Protein AF-A0A2D9ISA8-F1 (afdb_monomer)

Secondary structure (DSSP, 8-state):
-PEEE-HHHHHHHHHH-TTEEEEE-S-HHHHHHH--B--GGGT--EEE-----TTSTTHHHHHHHHHHHHT---TT-EEEEE-SSSHHHHHHHHHHHHHHHHHT---EEEEETTTTT-PPPPTTS-PPP-STTTTT-SB-

Nearest PDB structures (foldseek):
  2fsx-assembly1_A  TM=8.177E-01  e=2.476E-10  Mycobacterium tuberculosis F11
  1vee-assembly1_A  TM=8.899E-01  e=9.472E-07  Arabidopsis thaliana
  2dcq-assembly1_A  TM=8.532E-01  e=1.827E-05  Arabidopsis thaliana
  6yub-assembly1_A  TM=6.604E-01  e=3.623E-03  Thermochaetoides thermophila
  3i2v-assembly1_A  TM=6.231E-01  e=4.498E-02  Homo sapiens

pLDDT: mean 92.37, std 8.8, range [61.38, 98.81]

Mean predicted aligned error: 3.93 Å

Structure (mmCIF, N/CA/C/O backbone):
data_AF-A0A2D9ISA8-F1
#
_entry.id   AF-A0A2D9ISA8-F1
#
loop_
_atom_site.group_PDB
_atom_site.id
_atom_site.type_symbol
_atom_site.label_atom_id
_atom_site.label_alt_id
_atom_site.label_comp_id
_atom_site.label_asym_id
_atom_site.label_entity_id
_atom_site.label_seq_id
_atom_site.pdbx_PDB_ins_code
_atom_site.Cartn_x
_atom_site.Cartn_y
_atom_site.Cartn_z
_atom_site.occupancy
_atom_site.B_iso_or_equiv
_atom_site.auth_seq_id
_atom_site.auth_comp_id
_atom_site.auth_asym_id
_atom_site.auth_atom_id
_atom_site.pdbx_PDB_model_num
ATOM 1 N N . MET A 1 1 ? 5.164 -3.388 14.455 1.00 85.88 1 MET A N 1
ATOM 2 C CA . MET A 1 1 ? 6.133 -3.966 13.508 1.00 85.88 1 MET A CA 1
ATOM 3 C C . MET A 1 1 ? 5.429 -4.155 12.180 1.00 85.88 1 MET A C 1
ATOM 5 O O . MET A 1 1 ? 4.408 -4.837 12.155 1.00 85.88 1 MET A O 1
ATOM 9 N N . VAL A 1 2 ? 5.973 -3.563 11.114 1.00 96.31 2 VAL A N 1
ATOM 10 C CA . VAL A 1 2 ? 5.443 -3.703 9.751 1.00 96.31 2 VAL A CA 1
ATOM 11 C C . VAL A 1 2 ? 5.416 -5.174 9.346 1.00 96.31 2 VAL A C 1
ATOM 13 O O . VAL A 1 2 ? 6.429 -5.870 9.423 1.00 96.31 2 VAL A O 1
ATOM 16 N N . GLU A 1 3 ? 4.258 -5.633 8.885 1.00 98.06 3 GLU A N 1
ATOM 17 C CA . GLU A 1 3 ? 4.057 -7.003 8.421 1.00 98.06 3 GLU A CA 1
ATOM 18 C C . GLU A 1 3 ? 4.264 -7.090 6.904 1.00 98.06 3 GLU A C 1
ATOM 20 O O . GLU A 1 3 ? 3.709 -6.292 6.147 1.00 98.06 3 GLU A O 1
ATOM 25 N N . ASN A 1 4 ? 5.076 -8.046 6.449 1.00 98.31 4 ASN A N 1
ATOM 26 C CA . ASN A 1 4 ? 5.238 -8.327 5.023 1.00 98.31 4 ASN A CA 1
ATOM 27 C C . ASN A 1 4 ? 4.183 -9.341 4.593 1.00 98.31 4 ASN A C 1
ATOM 29 O O . ASN A 1 4 ? 4.089 -10.416 5.181 1.00 98.31 4 ASN A O 1
ATOM 33 N N . ILE A 1 5 ? 3.418 -8.980 3.569 1.00 98.50 5 ILE A N 1
ATOM 34 C CA . ILE A 1 5 ? 2.395 -9.821 2.953 1.00 98.50 5 ILE A CA 1
ATOM 35 C C . ILE A 1 5 ? 2.576 -9.786 1.438 1.00 98.50 5 ILE A C 1
ATOM 37 O O . ILE A 1 5 ? 3.028 -8.783 0.881 1.00 98.50 5 ILE A O 1
ATOM 41 N N . ASN A 1 6 ? 2.216 -10.856 0.742 1.00 98.12 6 ASN A N 1
ATOM 42 C CA . ASN A 1 6 ? 2.235 -10.856 -0.720 1.00 98.12 6 ASN A CA 1
ATOM 43 C C . ASN A 1 6 ? 0.987 -10.168 -1.300 1.00 98.12 6 ASN A C 1
ATOM 45 O O . ASN A 1 6 ? 0.008 -9.882 -0.608 1.00 98.12 6 ASN A O 1
ATOM 49 N N . SER A 1 7 ? 0.990 -9.922 -2.609 1.00 98.44 7 SER A N 1
ATOM 50 C CA . SER A 1 7 ? -0.104 -9.221 -3.287 1.00 98.44 7 SER A CA 1
ATOM 51 C C . SER A 1 7 ? -1.470 -9.911 -3.147 1.00 98.44 7 SER A C 1
ATOM 53 O O . SER A 1 7 ? -2.488 -9.223 -3.092 1.00 98.44 7 SER A O 1
ATOM 55 N N . LYS A 1 8 ? -1.528 -11.251 -3.069 1.00 98.25 8 LYS A N 1
ATOM 56 C CA . LYS A 1 8 ? -2.799 -11.974 -2.858 1.00 98.25 8 LYS A CA 1
ATOM 57 C C . LYS A 1 8 ? -3.324 -11.758 -1.444 1.00 98.25 8 LYS A C 1
ATOM 59 O O . LYS A 1 8 ? -4.496 -11.448 -1.290 1.00 98.25 8 LYS A O 1
ATOM 64 N N . GLU A 1 9 ? -2.462 -11.871 -0.440 1.00 98.62 9 GLU A N 1
ATOM 65 C CA . GLU A 1 9 ? -2.811 -11.608 0.962 1.00 98.62 9 GLU A CA 1
ATOM 66 C C . GLU A 1 9 ? -3.265 -10.159 1.167 1.00 98.62 9 GLU A C 1
ATOM 68 O O . GLU A 1 9 ? -4.253 -9.911 1.857 1.00 98.62 9 GLU A O 1
ATOM 73 N N . ALA A 1 10 ? -2.603 -9.207 0.505 1.00 98.75 10 ALA 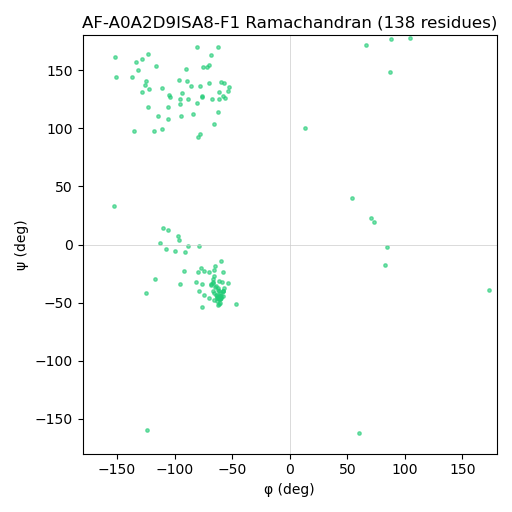A N 1
ATOM 74 C CA . ALA A 1 10 ? -3.004 -7.805 0.502 1.00 98.75 10 ALA A CA 1
ATOM 75 C C . ALA A 1 10 ? -4.409 -7.608 -0.084 1.00 98.75 10 ALA A C 1
ATOM 77 O O . ALA A 1 10 ? -5.235 -6.922 0.518 1.00 98.75 10 ALA A O 1
ATOM 78 N N . PHE A 1 11 ? -4.705 -8.224 -1.233 1.00 98.69 11 PHE A N 1
ATOM 79 C CA . PHE A 1 11 ? -6.033 -8.146 -1.841 1.00 98.69 11 PHE A CA 1
ATOM 80 C C . PHE A 1 11 ? -7.107 -8.823 -0.981 1.00 98.69 11 PHE A C 1
ATOM 82 O O . PHE A 1 11 ? -8.174 -8.250 -0.780 1.00 98.69 11 PHE A O 1
ATOM 89 N N . ASP A 1 12 ? -6.807 -9.983 -0.398 1.00 98.62 12 ASP A N 1
ATOM 90 C CA . ASP A 1 12 ? -7.683 -10.674 0.549 1.00 98.62 12 ASP A CA 1
ATOM 91 C C . ASP A 1 12 ? -8.014 -9.803 1.771 1.00 98.62 12 ASP A C 1
ATOM 93 O O . ASP A 1 12 ? -9.169 -9.747 2.199 1.00 98.62 12 ASP A O 1
ATOM 97 N N . LEU A 1 13 ? -7.015 -9.117 2.336 1.00 98.62 13 LEU A N 1
ATOM 98 C CA . LEU A 1 13 ? -7.207 -8.202 3.461 1.00 98.62 13 LEU A CA 1
ATOM 99 C C . LEU A 1 13 ? -8.084 -7.009 3.059 1.00 98.62 13 LEU A C 1
ATOM 101 O O . LEU A 1 13 ? -9.020 -6.666 3.779 1.00 98.62 13 LEU A O 1
ATOM 105 N N . LEU A 1 14 ? -7.841 -6.431 1.878 1.00 98.62 14 LEU A N 1
ATOM 106 C CA . LEU A 1 14 ? -8.674 -5.364 1.315 1.00 98.62 14 LEU A CA 1
ATOM 107 C C . LEU A 1 14 ? -10.119 -5.812 1.076 1.00 98.62 14 LEU A C 1
ATOM 109 O O . LEU A 1 14 ? -11.025 -4.997 1.173 1.00 98.62 14 LEU A O 1
ATOM 113 N N . GLN A 1 15 ? -10.372 -7.081 0.769 1.00 98.25 15 GLN A N 1
ATOM 114 C CA . GLN A 1 15 ? -11.738 -7.581 0.598 1.00 98.25 15 GLN A CA 1
ATOM 115 C C . GLN A 1 15 ? -12.470 -7.801 1.923 1.00 98.25 15 GLN A C 1
ATOM 117 O O . GLN A 1 15 ? -13.688 -7.644 1.979 1.00 98.25 15 GLN A O 1
ATOM 122 N N . LYS A 1 16 ? -11.746 -8.212 2.968 1.00 98.06 16 LYS A N 1
ATOM 123 C CA . LYS A 1 16 ? -12.335 -8.655 4.241 1.00 98.06 16 LYS A CA 1
ATOM 124 C C . LYS A 1 16 ? -12.494 -7.532 5.260 1.00 98.06 16 LYS A C 1
ATOM 126 O O . LYS A 1 16 ? -13.311 -7.669 6.164 1.00 98.06 16 LYS A O 1
ATOM 131 N N . ASP A 1 17 ? -11.715 -6.461 5.139 1.00 97.88 17 ASP A N 1
ATOM 132 C CA . ASP A 1 17 ? -11.610 -5.439 6.174 1.00 97.88 17 ASP A CA 1
ATOM 133 C C . ASP A 1 17 ? -11.962 -4.044 5.649 1.00 97.88 17 ASP A C 1
ATOM 135 O O . ASP A 1 17 ? -11.310 -3.487 4.758 1.00 97.88 17 ASP A O 1
ATOM 139 N N . GLU A 1 18 ? -13.007 -3.440 6.211 1.00 96.38 18 GLU A N 1
ATOM 140 C CA . GLU A 1 18 ? -13.463 -2.115 5.791 1.00 96.38 18 GLU A CA 1
ATOM 141 C C . GLU A 1 18 ? -12.435 -1.012 6.090 1.00 96.38 18 GLU A C 1
ATOM 143 O O . GLU A 1 18 ? -12.326 -0.065 5.311 1.00 96.38 18 GLU A O 1
ATOM 148 N N . HIS A 1 19 ? -11.587 -1.197 7.106 1.00 96.88 19 HIS A N 1
ATOM 149 C CA . HIS A 1 19 ? -10.531 -0.257 7.488 1.00 96.88 19 HIS A CA 1
ATOM 150 C C . HIS A 1 19 ? -9.204 -0.490 6.748 1.00 96.88 19 HIS A C 1
ATOM 152 O O . HIS A 1 19 ? -8.241 0.250 6.968 1.00 96.88 19 HIS A O 1
ATOM 158 N N . ALA A 1 20 ? -9.128 -1.505 5.876 1.00 98.19 20 ALA A N 1
ATOM 159 C CA . ALA A 1 20 ? -7.973 -1.725 5.013 1.00 98.19 20 ALA A CA 1
ATOM 160 C C . ALA A 1 20 ? -7.939 -0.743 3.841 1.00 98.19 20 ALA A C 1
ATOM 162 O O . ALA A 1 20 ? -8.903 -0.617 3.079 1.00 98.19 20 ALA A O 1
ATOM 163 N N . ILE A 1 21 ? -6.797 -0.078 3.689 1.00 98.25 21 ILE A N 1
ATOM 164 C CA . ILE A 1 21 ? -6.549 0.958 2.691 1.00 98.25 21 ILE A CA 1
ATOM 165 C C . ILE A 1 21 ? -5.273 0.602 1.936 1.00 98.25 21 ILE A C 1
ATOM 167 O O . ILE A 1 21 ? -4.248 0.312 2.552 1.00 98.25 21 ILE A O 1
ATOM 171 N N . LEU A 1 22 ? -5.329 0.648 0.604 1.00 98.69 22 LEU A N 1
ATOM 172 C CA . LEU A 1 22 ? -4.159 0.458 -0.248 1.00 98.69 22 LEU A CA 1
ATOM 173 C C . LEU A 1 22 ? -3.554 1.812 -0.622 1.00 98.69 22 LEU A C 1
ATOM 175 O O . LEU A 1 22 ? -4.238 2.665 -1.188 1.00 98.69 22 LEU A O 1
ATOM 179 N N . ILE A 1 23 ? -2.264 1.978 -0.347 1.00 98.62 23 ILE A N 1
ATOM 180 C CA . ILE A 1 23 ? -1.465 3.152 -0.684 1.00 98.62 23 ILE A CA 1
ATOM 181 C C . ILE A 1 23 ? -0.399 2.750 -1.708 1.00 98.62 23 ILE A C 1
ATOM 183 O O . ILE A 1 23 ? 0.558 2.037 -1.392 1.00 98.62 23 ILE A O 1
ATOM 187 N N . ASP A 1 24 ? -0.545 3.226 -2.941 1.00 98.38 24 ASP A N 1
ATOM 188 C CA . ASP A 1 24 ? 0.471 3.104 -3.980 1.00 98.38 24 ASP A CA 1
ATOM 189 C C . ASP A 1 24 ? 1.498 4.229 -3.833 1.00 98.38 24 ASP A C 1
ATOM 191 O O . ASP A 1 24 ? 1.208 5.411 -4.051 1.00 98.38 24 ASP A O 1
ATOM 195 N N . VAL A 1 25 ? 2.718 3.839 -3.459 1.00 97.75 25 VAL A N 1
ATOM 196 C CA . VAL A 1 25 ? 3.822 4.769 -3.211 1.00 97.75 25 VAL A CA 1
ATOM 197 C C . VAL A 1 25 ? 4.770 4.931 -4.395 1.00 97.75 25 VAL A C 1
ATOM 199 O O . VAL A 1 25 ? 5.833 5.550 -4.266 1.00 97.75 25 VAL A O 1
ATOM 202 N N . ARG A 1 26 ? 4.428 4.357 -5.555 1.00 96.75 26 ARG A N 1
ATOM 203 C CA . ARG A 1 26 ? 5.190 4.550 -6.794 1.00 96.75 26 ARG A CA 1
ATOM 204 C C . ARG A 1 26 ? 5.054 5.986 -7.280 1.00 96.75 26 ARG A C 1
ATOM 206 O O . ARG A 1 26 ? 4.174 6.736 -6.873 1.00 96.75 26 ARG A O 1
ATOM 213 N N . THR A 1 27 ? 5.952 6.372 -8.174 1.00 94.12 27 THR A N 1
ATOM 214 C CA . THR A 1 27 ? 5.874 7.677 -8.828 1.00 94.12 27 THR A CA 1
ATOM 215 C C . THR A 1 27 ? 4.726 7.711 -9.834 1.00 94.12 27 THR A C 1
ATOM 217 O O . THR A 1 27 ? 4.415 6.706 -10.477 1.00 94.12 27 THR A O 1
ATOM 220 N N . LYS A 1 28 ? 4.174 8.897 -10.086 1.00 91.94 28 LYS A N 1
ATOM 221 C CA . LYS A 1 28 ? 3.181 9.134 -11.139 1.00 91.94 28 LYS A CA 1
ATOM 222 C C . LYS A 1 28 ? 3.657 8.654 -12.509 1.00 91.94 28 LYS A C 1
ATOM 224 O O . LYS A 1 28 ? 2.859 8.180 -13.309 1.00 91.94 28 LYS A O 1
ATOM 229 N N . LYS A 1 29 ? 4.965 8.737 -12.787 1.00 92.81 29 LYS A N 1
ATOM 230 C CA . LYS A 1 29 ? 5.550 8.221 -14.033 1.00 92.81 29 LYS A CA 1
ATOM 231 C C . LYS A 1 29 ? 5.394 6.702 -14.148 1.00 92.81 29 LYS A C 1
ATOM 233 O O . LYS A 1 29 ? 5.020 6.226 -15.212 1.00 92.81 29 LYS A O 1
ATOM 238 N N . GLU A 1 30 ? 5.666 5.956 -13.078 1.00 94.25 30 GLU A N 1
ATOM 239 C CA . GLU A 1 30 ? 5.469 4.499 -13.048 1.00 94.25 30 GLU A CA 1
ATOM 240 C C . GLU A 1 30 ? 3.987 4.141 -13.215 1.00 94.25 30 GLU A C 1
ATOM 242 O O . GLU A 1 30 ? 3.649 3.259 -13.998 1.00 94.25 30 GLU A O 1
ATOM 247 N N . GLN A 1 31 ? 3.100 4.867 -12.537 1.00 93.06 31 GLN A N 1
ATOM 248 C CA . GLN A 1 31 ? 1.654 4.639 -12.601 1.00 93.06 31 GLN A CA 1
ATOM 249 C C . GLN A 1 31 ? 1.099 4.878 -14.008 1.00 93.06 31 GLN A C 1
ATOM 251 O O . GLN A 1 31 ? 0.377 4.036 -14.526 1.00 93.06 31 GLN A O 1
ATOM 256 N N . LEU A 1 32 ? 1.490 5.977 -14.660 1.00 94.19 32 LEU A N 1
ATOM 257 C CA . LEU A 1 32 ? 1.081 6.276 -16.037 1.00 94.19 32 LEU A CA 1
ATOM 258 C C . LEU A 1 32 ? 1.653 5.285 -17.058 1.00 94.19 32 LEU A C 1
ATOM 260 O O . LEU A 1 32 ? 1.019 5.029 -18.075 1.00 94.19 32 LEU A O 1
ATOM 264 N N . ALA A 1 33 ? 2.855 4.757 -16.817 1.00 95.00 33 ALA A N 1
ATOM 265 C CA . ALA A 1 33 ? 3.510 3.841 -17.744 1.00 95.00 33 ALA A CA 1
ATOM 266 C C . ALA A 1 33 ? 3.009 2.393 -17.622 1.00 95.00 33 ALA A C 1
ATOM 268 O O . ALA A 1 33 ? 3.012 1.669 -18.615 1.00 95.00 33 ALA A O 1
ATOM 269 N N . VAL A 1 34 ? 2.623 1.955 -16.417 1.00 95.31 34 VAL A N 1
ATOM 270 C CA . VAL A 1 34 ? 2.349 0.535 -16.128 1.00 95.31 34 VAL A CA 1
ATOM 271 C C . VAL A 1 34 ? 0.898 0.269 -15.725 1.00 95.31 34 VAL A C 1
ATOM 273 O O . VAL A 1 34 ? 0.420 -0.834 -15.990 1.00 95.31 34 VAL A O 1
ATOM 276 N N . GLY A 1 35 ? 0.222 1.235 -15.100 1.00 96.69 35 GLY A N 1
ATOM 277 C CA . GLY A 1 35 ? -1.092 1.084 -14.468 1.00 96.69 35 GLY A CA 1
ATOM 278 C C . GLY A 1 35 ? -1.022 1.026 -12.938 1.00 96.69 35 GLY A C 1
ATOM 279 O O . GLY A 1 35 ? 0.071 1.055 -12.366 1.00 96.69 35 GLY A O 1
ATOM 280 N N . VAL A 1 36 ? -2.177 0.940 -12.272 1.00 97.75 36 VAL A N 1
ATOM 281 C CA . VAL A 1 36 ? -2.375 0.913 -10.805 1.00 97.75 36 VAL A CA 1
ATOM 282 C C . VAL A 1 36 ? -3.352 -0.188 -10.368 1.00 97.75 36 VAL A C 1
ATOM 284 O O . VAL A 1 36 ? -4.195 -0.601 -11.168 1.00 97.75 36 VAL A O 1
ATOM 287 N N . PRO A 1 37 ? -3.299 -0.656 -9.104 1.00 98.38 37 PRO A N 1
ATOM 288 C CA . PRO A 1 37 ? -4.335 -1.522 -8.538 1.00 98.38 37 PRO A CA 1
ATOM 289 C C . PRO A 1 37 ? -5.741 -0.917 -8.666 1.00 98.38 37 PRO A C 1
ATOM 291 O O . PRO A 1 37 ? -5.950 0.248 -8.318 1.00 98.38 37 PRO A O 1
ATOM 294 N N . ASP A 1 38 ? -6.711 -1.709 -9.133 1.00 98.12 38 ASP A N 1
ATOM 295 C CA . ASP A 1 38 ? -8.100 -1.274 -9.331 1.00 98.12 38 ASP A CA 1
ATOM 296 C C . ASP A 1 38 ? -9.042 -1.947 -8.329 1.00 98.12 38 ASP A C 1
ATOM 298 O O . ASP A 1 38 ? -9.462 -3.091 -8.499 1.00 98.12 38 ASP A O 1
ATOM 302 N N . LEU A 1 39 ? -9.393 -1.221 -7.269 1.00 98.25 39 LEU A N 1
ATOM 303 C CA . LEU A 1 39 ? -10.210 -1.742 -6.170 1.00 98.25 39 LEU A CA 1
ATOM 304 C C . LEU A 1 39 ? -11.707 -1.418 -6.304 1.00 98.25 39 LEU A C 1
ATOM 306 O O . LEU A 1 39 ? -12.500 -1.795 -5.441 1.00 98.25 39 LEU A O 1
ATOM 310 N N . HIS A 1 40 ? -12.131 -0.790 -7.407 1.00 96.81 40 HIS A N 1
ATOM 311 C CA . HIS A 1 40 ? -13.520 -0.356 -7.591 1.00 96.81 40 HIS A CA 1
ATOM 312 C C . HIS A 1 40 ? -14.527 -1.514 -7.459 1.00 96.81 40 HIS A C 1
ATOM 314 O O . HIS A 1 40 ? -15.591 -1.361 -6.866 1.00 96.81 40 HIS A O 1
ATOM 320 N N . LYS A 1 41 ? -14.174 -2.713 -7.946 1.00 95.94 41 LYS A N 1
ATOM 321 C CA . LYS A 1 41 ? -15.035 -3.909 -7.849 1.00 95.94 41 LYS A CA 1
ATOM 322 C C . LYS A 1 41 ? -15.287 -4.387 -6.416 1.00 95.94 41 LYS A C 1
ATOM 324 O O . LYS A 1 41 ? -16.223 -5.151 -6.209 1.00 95.94 41 LYS A O 1
ATOM 329 N N . ILE A 1 42 ? -14.460 -3.969 -5.459 1.00 97.56 42 ILE A N 1
ATOM 330 C CA . ILE A 1 42 ? -14.606 -4.289 -4.033 1.00 97.56 42 ILE A CA 1
ATOM 331 C C . ILE A 1 42 ? -15.018 -3.054 -3.213 1.00 97.56 42 ILE A C 1
ATOM 333 O O . ILE A 1 42 ? -14.925 -3.075 -1.992 1.00 97.56 42 ILE A O 1
ATOM 337 N N . GLY A 1 43 ? -15.459 -1.977 -3.877 1.00 97.38 43 GLY A N 1
ATOM 338 C CA . GLY A 1 43 ? -15.947 -0.761 -3.223 1.00 97.38 43 GLY A CA 1
ATOM 339 C C . GLY A 1 43 ? -14.864 0.074 -2.536 1.00 97.38 43 GLY A C 1
ATOM 340 O O . GLY A 1 43 ? -15.179 0.829 -1.623 1.00 97.38 43 GLY A O 1
ATOM 341 N N . LYS A 1 44 ? -13.596 -0.069 -2.943 1.00 97.31 44 LYS A N 1
ATOM 342 C CA . LYS A 1 44 ? -12.460 0.670 -2.374 1.00 97.31 44 LYS A CA 1
ATOM 343 C C . LYS A 1 44 ? -11.703 1.444 -3.448 1.00 97.31 44 LYS A C 1
ATOM 345 O O . LYS A 1 44 ? -11.821 1.170 -4.644 1.00 97.31 44 LYS A O 1
ATOM 350 N N . GLU A 1 45 ? -10.885 2.387 -3.001 1.00 95.69 45 GLU A N 1
ATOM 351 C CA . GLU A 1 45 ? -9.983 3.164 -3.845 1.00 95.69 45 GLU A CA 1
ATOM 352 C C . GLU A 1 45 ? -8.521 2.897 -3.482 1.00 95.69 45 GLU A C 1
ATOM 354 O O . GLU A 1 45 ? -8.192 2.531 -2.351 1.00 95.69 45 GLU A O 1
ATOM 359 N N . THR A 1 46 ? -7.643 3.083 -4.465 1.00 96.81 46 THR A N 1
ATOM 360 C CA . THR A 1 46 ? -6.194 3.064 -4.265 1.00 96.81 46 THR A CA 1
ATOM 361 C C . THR A 1 46 ? -5.722 4.499 -4.076 1.00 96.81 46 THR A C 1
ATOM 363 O O . THR A 1 46 ? -5.891 5.326 -4.973 1.00 96.81 46 THR A O 1
ATOM 366 N N . TYR A 1 47 ? -5.097 4.790 -2.939 1.00 97.38 47 TYR A N 1
ATOM 367 C CA . TYR A 1 47 ? -4.565 6.115 -2.639 1.00 97.38 47 TYR A CA 1
ATOM 368 C C . TYR A 1 47 ? -3.164 6.266 -3.203 1.00 97.38 47 TYR A C 1
ATOM 370 O O . TYR A 1 47 ? -2.327 5.374 -3.073 1.00 97.38 47 TYR A O 1
ATOM 378 N N . ILE A 1 48 ? -2.896 7.414 -3.817 1.00 96.25 48 ILE A N 1
ATOM 379 C CA . ILE A 1 48 ? -1.614 7.691 -4.456 1.00 96.25 48 ILE A CA 1
ATOM 380 C C . ILE A 1 48 ? -0.818 8.664 -3.595 1.00 96.25 48 ILE A C 1
ATOM 382 O O . ILE A 1 48 ? -1.134 9.850 -3.546 1.00 96.25 48 ILE A O 1
ATOM 386 N N . ILE A 1 49 ? 0.234 8.171 -2.941 1.00 96.31 49 ILE A N 1
ATOM 387 C CA . ILE A 1 49 ? 1.088 8.984 -2.066 1.00 96.31 49 ILE A CA 1
ATOM 388 C C . ILE A 1 49 ? 2.541 8.646 -2.371 1.00 96.31 49 ILE A C 1
ATOM 390 O O . ILE A 1 49 ? 3.072 7.643 -1.912 1.00 96.31 49 ILE A O 1
ATOM 394 N N . GLU A 1 50 ? 3.198 9.462 -3.192 1.00 94.75 50 GLU A N 1
ATOM 395 C CA . GLU A 1 50 ? 4.517 9.113 -3.724 1.00 94.75 50 GLU A CA 1
ATOM 396 C C . GLU A 1 50 ? 5.612 9.070 -2.647 1.00 94.75 50 GLU A C 1
ATOM 398 O O . GLU A 1 50 ? 5.945 10.084 -2.015 1.00 94.75 50 GLU A O 1
ATOM 403 N N . TRP A 1 51 ? 6.304 7.933 -2.556 1.00 93.31 51 TRP A N 1
ATOM 404 C CA . TRP A 1 51 ? 7.571 7.845 -1.842 1.00 93.31 51 TRP A CA 1
ATOM 405 C C . TRP A 1 51 ? 8.707 8.398 -2.712 1.00 93.31 51 TRP A C 1
ATOM 407 O O . TRP A 1 51 ? 9.315 7.696 -3.529 1.00 93.31 51 TRP A O 1
ATOM 417 N N . LYS A 1 52 ? 9.001 9.691 -2.547 1.00 81.50 52 LYS A N 1
ATOM 418 C CA . LYS A 1 52 ? 10.102 10.362 -3.254 1.00 81.50 52 LYS A CA 1
ATOM 419 C C . LYS A 1 52 ? 11.427 10.068 -2.549 1.00 81.50 52 LYS A C 1
ATOM 421 O O . LYS A 1 52 ? 11.559 10.352 -1.367 1.00 81.50 52 LYS A O 1
ATOM 426 N N . ASN A 1 53 ? 12.363 9.484 -3.302 1.00 71.19 53 ASN A N 1
ATOM 427 C CA . ASN A 1 53 ? 13.769 9.191 -2.980 1.00 71.19 53 ASN A CA 1
ATOM 428 C C . ASN A 1 53 ? 14.177 9.304 -1.491 1.00 71.19 53 ASN A C 1
ATOM 430 O O . ASN A 1 53 ? 14.510 10.386 -1.013 1.00 71.19 53 ASN A O 1
ATOM 434 N N . SER A 1 54 ? 14.265 8.163 -0.799 1.00 65.81 54 SER A N 1
ATOM 435 C CA . SER A 1 54 ? 14.610 8.055 0.631 1.00 65.81 54 SER A CA 1
ATOM 436 C C . SER A 1 54 ? 15.982 8.612 1.025 1.00 65.81 54 SER A C 1
ATOM 438 O O . SER A 1 54 ? 16.235 8.780 2.215 1.00 65.81 54 SER A O 1
ATOM 440 N N . ILE A 1 55 ? 16.869 8.879 0.063 1.00 67.44 55 ILE A N 1
ATOM 441 C CA . ILE A 1 55 ? 18.241 9.339 0.316 1.00 67.44 55 ILE A CA 1
ATOM 442 C C 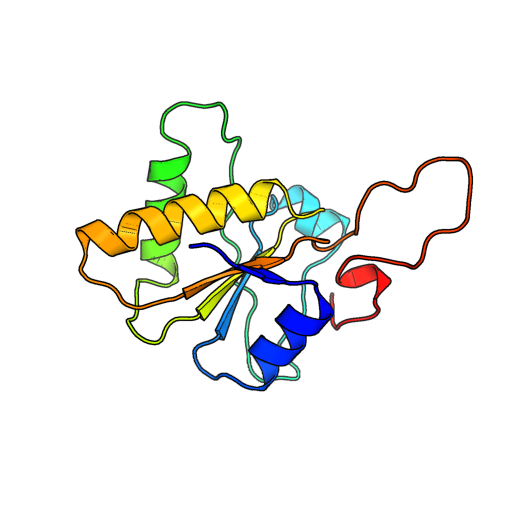. ILE A 1 55 ? 18.273 10.844 0.637 1.00 67.44 55 ILE A C 1
ATOM 444 O O . ILE A 1 55 ? 19.195 11.318 1.297 1.00 67.44 55 ILE A O 1
ATOM 448 N N . LEU A 1 56 ? 17.265 11.612 0.207 1.00 74.00 56 LEU A N 1
ATOM 449 C CA . LEU A 1 56 ? 17.219 13.046 0.483 1.00 74.00 56 LEU A CA 1
ATOM 450 C C . LEU A 1 56 ? 16.771 13.321 1.931 1.00 74.00 56 LEU A C 1
ATOM 452 O O . LEU A 1 56 ? 15.777 12.734 2.383 1.00 74.00 56 LEU A O 1
ATOM 456 N N . PRO A 1 57 ? 17.433 14.253 2.647 1.00 75.94 57 PRO A N 1
ATOM 457 C CA . PRO A 1 57 ? 16.981 14.703 3.958 1.00 75.94 57 PRO A CA 1
ATOM 458 C C . PRO A 1 57 ? 15.518 15.166 3.924 1.00 75.94 57 PRO A C 1
ATOM 460 O O . PRO A 1 57 ? 15.099 15.878 3.015 1.00 75.94 57 PRO A O 1
ATOM 463 N N . GLY A 1 58 ? 14.730 14.761 4.921 1.00 82.88 58 GLY A N 1
ATOM 464 C CA . GLY A 1 58 ? 13.328 15.177 5.057 1.00 82.88 58 GLY A CA 1
ATOM 465 C C . GLY A 1 58 ? 12.305 14.359 4.259 1.00 82.88 58 GLY A C 1
ATOM 466 O O . GLY A 1 58 ? 11.109 14.592 4.426 1.00 82.88 58 GLY A O 1
ATOM 467 N N . SER A 1 59 ? 12.724 13.367 3.466 1.00 82.50 59 SER A N 1
ATOM 468 C CA . SER A 1 59 ? 11.805 12.541 2.660 1.00 82.50 59 SER A CA 1
ATOM 469 C C . SER A 1 59 ? 10.751 11.814 3.4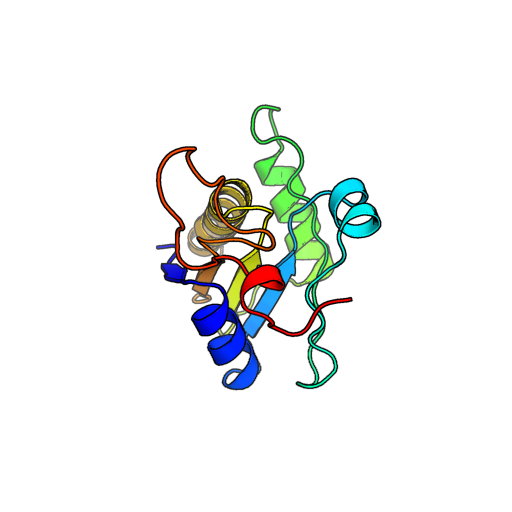99 1.00 82.50 59 SER A C 1
ATO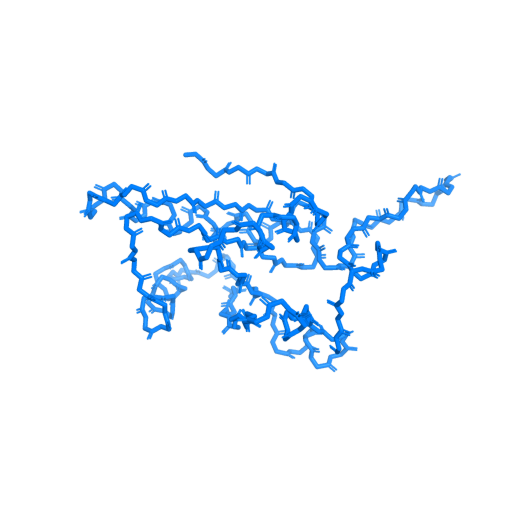M 471 O O . SER A 1 59 ? 9.577 11.829 3.137 1.00 82.50 59 SER A O 1
ATOM 473 N N . ARG A 1 60 ? 11.142 11.282 4.669 1.00 90.56 60 ARG A N 1
ATOM 474 C CA . ARG A 1 60 ? 10.216 10.669 5.641 1.00 90.56 60 ARG A CA 1
ATOM 475 C C . ARG A 1 60 ? 9.165 11.657 6.144 1.00 90.56 60 ARG A C 1
ATOM 477 O O . ARG A 1 60 ? 7.976 11.380 6.075 1.00 90.56 60 ARG A O 1
ATOM 484 N N . LYS A 1 61 ? 9.606 12.837 6.595 1.00 91.94 61 LYS A N 1
ATOM 485 C CA . LYS A 1 61 ? 8.716 13.886 7.115 1.00 91.94 61 LYS A CA 1
ATOM 486 C C . LYS A 1 61 ? 7.728 14.352 6.049 1.00 91.94 61 LYS A C 1
ATOM 488 O O . LYS A 1 61 ? 6.547 14.489 6.332 1.00 91.94 61 LYS A O 1
ATOM 493 N N . ARG A 1 62 ? 8.204 14.573 4.822 1.00 92.12 62 ARG A N 1
ATOM 494 C CA . ARG A 1 62 ? 7.340 14.971 3.709 1.00 92.12 62 ARG A CA 1
ATOM 495 C C . ARG A 1 62 ? 6.309 13.887 3.394 1.00 92.12 62 ARG A C 1
ATOM 497 O O . ARG A 1 62 ? 5.142 14.207 3.245 1.00 92.12 62 ARG A O 1
ATOM 504 N N . PHE A 1 63 ? 6.731 12.625 3.330 1.00 94.50 63 PHE A N 1
ATOM 505 C CA . PHE A 1 63 ? 5.809 11.515 3.105 1.00 94.50 63 PHE A CA 1
ATOM 506 C C . PHE A 1 63 ? 4.743 11.421 4.201 1.00 94.50 63 PHE A C 1
ATOM 508 O O . PHE A 1 63 ? 3.571 11.261 3.889 1.00 94.50 63 PHE A O 1
ATOM 515 N N . LEU A 1 64 ? 5.132 11.570 5.471 1.00 94.12 64 LEU A N 1
ATOM 516 C CA . LEU A 1 64 ? 4.192 11.533 6.589 1.00 94.12 64 LEU A CA 1
ATOM 517 C C . LEU A 1 64 ? 3.190 12.700 6.548 1.00 94.12 64 LEU A C 1
ATOM 519 O O . LEU A 1 64 ? 2.020 12.506 6.863 1.00 94.12 64 LEU A O 1
ATOM 523 N N . ASN A 1 65 ? 3.621 13.893 6.124 1.00 94.38 65 ASN A N 1
ATOM 524 C CA . ASN A 1 65 ? 2.712 15.016 5.891 1.00 94.38 65 ASN A CA 1
ATOM 525 C C . ASN A 1 65 ? 1.704 14.689 4.781 1.00 94.38 65 ASN A C 1
ATOM 527 O O . ASN A 1 65 ? 0.505 14.767 5.026 1.00 94.38 65 ASN A O 1
ATOM 531 N N . ASP A 1 66 ? 2.186 14.249 3.612 1.00 95.00 66 ASP A N 1
ATOM 532 C CA . ASP A 1 66 ? 1.327 13.873 2.482 1.00 95.00 66 ASP A CA 1
ATOM 533 C C . ASP A 1 66 ? 0.336 12.757 2.903 1.00 95.00 66 ASP A C 1
ATOM 535 O O . ASP A 1 66 ? -0.843 12.794 2.557 1.0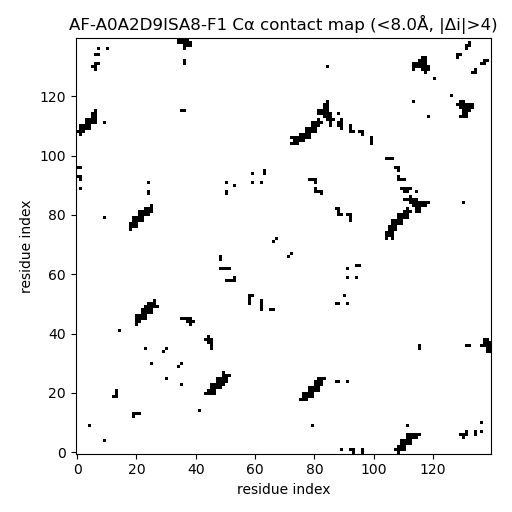0 95.00 66 ASP A O 1
ATOM 539 N N . PHE A 1 67 ? 0.784 11.785 3.706 1.00 95.88 67 PHE A N 1
ATOM 540 C CA . PHE A 1 67 ? -0.057 10.729 4.277 1.00 95.88 67 PHE A CA 1
ATOM 541 C C . PHE A 1 67 ? -1.166 11.278 5.187 1.00 95.88 67 PHE A C 1
ATOM 543 O O . PHE A 1 67 ? -2.340 10.949 5.004 1.00 95.88 67 PHE A O 1
ATOM 550 N N . ASN A 1 68 ? -0.814 12.136 6.145 1.00 94.06 68 ASN A N 1
ATOM 551 C CA . ASN A 1 68 ? -1.773 12.701 7.094 1.00 94.06 68 ASN A CA 1
ATOM 552 C C . ASN A 1 68 ? -2.786 13.637 6.423 1.00 94.06 68 ASN A C 1
ATOM 554 O O . ASN A 1 68 ? -3.936 13.675 6.848 1.00 94.06 68 ASN A O 1
ATOM 558 N N . GLU A 1 69 ? -2.385 14.355 5.372 1.00 94.44 69 GLU A N 1
ATOM 559 C CA . GLU A 1 69 ? -3.278 15.218 4.591 1.00 94.44 69 GLU A CA 1
ATOM 560 C C . GLU A 1 69 ? -4.324 14.424 3.791 1.00 94.44 69 GLU A C 1
ATOM 562 O O . GLU A 1 69 ? -5.443 14.901 3.620 1.00 94.44 69 GLU A O 1
ATOM 567 N N . ASN A 1 70 ? -3.980 13.223 3.306 1.00 92.69 70 ASN A N 1
ATOM 568 C CA . ASN A 1 70 ? -4.859 12.431 2.435 1.00 92.69 70 ASN A CA 1
ATOM 569 C C . ASN A 1 70 ? -5.712 11.392 3.178 1.00 92.69 70 ASN A C 1
ATOM 571 O O . ASN A 1 70 ? -6.820 11.095 2.736 1.00 92.69 70 ASN A O 1
ATOM 575 N N . LEU A 1 71 ? -5.193 10.801 4.257 1.00 91.75 71 LEU A N 1
ATOM 576 C CA . LEU A 1 71 ? -5.824 9.665 4.943 1.00 91.75 71 LEU A CA 1
ATOM 577 C C . LEU A 1 71 ? -6.052 9.916 6.431 1.00 91.75 71 LEU A C 1
ATOM 579 O O . LEU A 1 71 ? -7.095 9.545 6.968 1.00 91.75 71 LEU A O 1
ATOM 583 N N . GLY A 1 72 ? -5.068 10.525 7.095 1.00 86.94 72 GLY A N 1
ATOM 584 C CA . GLY A 1 72 ? -5.031 10.604 8.551 1.00 86.94 72 GLY A CA 1
ATOM 585 C C . GLY A 1 72 ? -4.856 9.236 9.228 1.00 86.94 72 GLY A C 1
ATOM 586 O O . GLY A 1 72 ? -4.887 8.169 8.604 1.00 86.94 72 GLY A O 1
ATOM 587 N N . LEU A 1 73 ? -4.647 9.274 10.543 1.00 89.38 73 LEU A N 1
ATOM 588 C CA . LEU A 1 73 ? -4.463 8.084 11.368 1.00 89.38 73 LEU A CA 1
ATOM 589 C C . LEU A 1 73 ? -5.768 7.649 12.042 1.00 89.38 73 LEU A C 1
ATOM 591 O O . LEU A 1 73 ? -6.552 8.475 12.503 1.00 89.38 73 LEU A O 1
ATOM 595 N N . SER A 1 74 ? -5.973 6.336 12.127 1.00 91.50 74 SER A N 1
ATOM 596 C CA . SER A 1 74 ? -7.083 5.690 12.825 1.00 91.50 74 SER A CA 1
ATOM 597 C C . SER A 1 74 ? -6.578 4.488 13.617 1.00 91.50 74 SER A C 1
ATOM 599 O O . SER A 1 74 ? -5.702 3.753 13.159 1.00 91.50 74 SER A O 1
ATOM 601 N N . ASN A 1 75 ? -7.170 4.253 14.790 1.00 91.62 75 ASN A N 1
ATOM 602 C CA . ASN A 1 75 ? -6.845 3.105 15.640 1.00 91.62 75 ASN A CA 1
ATOM 603 C C . ASN A 1 75 ? -7.226 1.757 15.017 1.00 91.62 75 ASN A C 1
ATOM 605 O O . ASN A 1 75 ? -6.644 0.743 15.382 1.00 91.62 75 ASN A O 1
ATOM 609 N N . GLU A 1 76 ? -8.165 1.745 14.072 1.00 93.88 76 GLU A N 1
ATOM 610 C CA . GLU A 1 76 ? -8.600 0.535 13.360 1.00 93.88 76 GLU A CA 1
ATOM 611 C C . GLU A 1 76 ? -7.947 0.411 11.974 1.00 93.88 76 GLU A C 1
ATOM 613 O O . GLU A 1 76 ? -8.111 -0.603 11.285 1.00 93.88 76 GLU A O 1
ATOM 618 N N . GLY A 1 77 ? -7.190 1.442 11.576 1.00 95.44 77 GLY A N 1
ATOM 619 C CA . GLY A 1 77 ? -6.599 1.581 10.253 1.00 95.44 77 GLY A CA 1
ATOM 620 C C . GLY A 1 77 ? -5.627 0.453 9.925 1.00 95.44 77 GLY A C 1
ATOM 621 O O . GLY A 1 77 ? -4.733 0.127 10.711 1.00 95.44 77 GLY A O 1
ATOM 622 N N . LYS A 1 78 ? -5.789 -0.129 8.734 1.00 97.81 78 LYS A N 1
ATOM 623 C CA . LYS A 1 78 ? -4.873 -1.122 8.165 1.00 97.81 78 LYS A CA 1
ATOM 624 C C . LYS A 1 78 ? -4.289 -0.555 6.880 1.00 97.81 78 LYS A C 1
ATOM 626 O O . LYS A 1 78 ? -4.917 -0.582 5.825 1.00 97.81 78 LYS A O 1
ATOM 631 N N . TYR A 1 79 ? -3.091 -0.003 6.989 1.00 98.38 79 TYR A N 1
ATOM 632 C CA . TYR A 1 79 ? -2.431 0.728 5.916 1.00 98.38 79 TYR A CA 1
ATOM 633 C C . TYR A 1 79 ? -1.514 -0.210 5.140 1.00 98.38 79 TYR A C 1
ATOM 635 O O . TYR A 1 79 ? -0.507 -0.684 5.665 1.00 98.38 79 TYR A O 1
ATOM 643 N N . ILE A 1 80 ? -1.878 -0.506 3.896 1.00 98.81 80 ILE A N 1
ATOM 644 C CA . ILE A 1 80 ? -1.180 -1.459 3.035 1.00 98.81 80 ILE A CA 1
ATOM 645 C C . ILE A 1 80 ? -0.410 -0.675 1.980 1.00 98.81 80 ILE A C 1
ATOM 647 O O . ILE A 1 80 ? -1.001 0.029 1.168 1.00 98.81 80 ILE A O 1
ATOM 651 N N . PHE A 1 81 ? 0.912 -0.798 1.970 1.00 98.69 81 PHE A N 1
ATOM 652 C CA . PHE A 1 81 ? 1.785 -0.031 1.089 1.00 98.69 81 PHE A CA 1
ATOM 653 C C . PHE A 1 81 ? 2.292 -0.904 -0.052 1.00 98.69 81 PHE A C 1
ATOM 655 O O . PHE A 1 81 ? 2.877 -1.964 0.175 1.00 98.69 81 PHE A O 1
ATOM 662 N N . ILE A 1 82 ? 2.132 -0.426 -1.285 1.00 98.69 82 ILE A N 1
ATOM 663 C CA . ILE A 1 82 ? 2.615 -1.105 -2.489 1.00 98.69 82 ILE A CA 1
ATOM 664 C C . ILE A 1 82 ? 3.559 -0.200 -3.278 1.00 98.69 82 ILE A C 1
ATOM 666 O O . ILE A 1 82 ? 3.300 0.983 -3.493 1.00 98.69 82 ILE A O 1
ATOM 670 N N . CYS A 1 83 ? 4.689 -0.757 -3.712 1.00 97.25 83 CYS A N 1
ATOM 671 C CA . CYS A 1 83 ? 5.574 -0.122 -4.685 1.00 97.25 83 CYS A CA 1
ATOM 672 C C . CYS A 1 83 ? 5.798 -1.055 -5.884 1.00 97.25 83 CYS A C 1
ATOM 674 O O . CYS A 1 83 ? 5.015 -1.971 -6.107 1.00 97.25 83 CYS A O 1
ATOM 676 N N . ARG A 1 84 ? 6.862 -0.862 -6.674 1.00 96.31 84 ARG A N 1
ATOM 677 C CA . ARG A 1 84 ? 7.177 -1.768 -7.792 1.00 96.31 84 ARG A CA 1
ATOM 678 C C . ARG A 1 84 ? 7.427 -3.214 -7.339 1.00 96.31 84 ARG A C 1
ATOM 680 O O . ARG A 1 84 ? 6.883 -4.123 -7.947 1.00 96.31 84 ARG A O 1
ATOM 687 N N . SER A 1 85 ? 8.234 -3.399 -6.290 1.00 95.38 85 SER A N 1
ATOM 688 C CA . SER A 1 85 ? 8.821 -4.698 -5.909 1.00 95.38 85 SER A CA 1
ATOM 689 C C . SER A 1 85 ? 9.118 -4.816 -4.397 1.00 95.38 85 SER A C 1
ATOM 691 O O . SER A 1 85 ? 10.159 -5.340 -4.010 1.00 95.38 85 SER A O 1
ATOM 693 N N . GLY A 1 86 ? 8.301 -4.188 -3.543 1.00 95.38 86 GLY A N 1
ATOM 694 C CA . GLY A 1 86 ? 8.361 -4.305 -2.072 1.00 95.38 86 GLY A CA 1
ATOM 695 C C . GLY A 1 86 ? 9.365 -3.440 -1.295 1.00 95.38 86 GLY A C 1
ATOM 696 O O . GLY A 1 86 ? 9.202 -3.252 -0.094 1.00 95.38 86 GLY A O 1
ATOM 697 N N . ILE A 1 87 ? 10.391 -2.866 -1.933 1.00 93.69 87 ILE A N 1
ATOM 698 C CA . ILE A 1 87 ? 11.462 -2.158 -1.196 1.00 93.69 87 ILE A CA 1
ATOM 699 C C . ILE A 1 87 ? 11.021 -0.772 -0.690 1.00 93.69 87 ILE A C 1
ATOM 701 O O . ILE A 1 87 ? 11.153 -0.458 0.490 1.00 93.69 87 ILE A O 1
ATOM 705 N N . ARG A 1 88 ? 10.512 0.092 -1.580 1.00 94.44 88 ARG A N 1
ATOM 706 C CA . ARG A 1 88 ? 10.117 1.474 -1.224 1.00 94.44 88 ARG A CA 1
ATOM 707 C C . ARG A 1 88 ? 8.889 1.503 -0.314 1.00 94.44 88 ARG A C 1
ATOM 709 O O . ARG A 1 88 ? 8.811 2.347 0.570 1.00 94.44 88 ARG A O 1
ATOM 716 N N . SER A 1 89 ? 7.965 0.571 -0.523 1.00 97.12 89 SER A N 1
ATOM 717 C CA . SER A 1 89 ? 6.766 0.403 0.299 1.00 97.12 89 SER A CA 1
ATOM 718 C C . SER A 1 89 ? 7.099 0.014 1.735 1.00 97.12 89 SER A C 1
ATOM 720 O O . SER A 1 89 ? 6.465 0.539 2.641 1.00 97.12 89 SER A O 1
ATOM 722 N N . ASN A 1 90 ? 8.140 -0.792 1.965 1.00 96.69 90 ASN A N 1
ATOM 723 C CA . ASN A 1 90 ? 8.600 -1.089 3.320 1.00 96.69 90 ASN A CA 1
ATOM 724 C C . ASN A 1 90 ? 9.067 0.183 4.055 1.00 96.69 90 ASN A C 1
ATOM 726 O O . ASN A 1 90 ? 8.635 0.457 5.169 1.00 96.69 90 ASN A O 1
ATOM 730 N N . PHE A 1 91 ? 9.878 1.030 3.408 1.00 94.88 91 PHE A N 1
ATOM 731 C CA . PHE A 1 91 ? 10.300 2.302 4.015 1.00 94.88 91 PHE A CA 1
ATOM 732 C C . PHE A 1 91 ? 9.129 3.257 4.294 1.00 94.88 91 PHE A C 1
ATOM 734 O O . PHE A 1 91 ? 9.136 3.947 5.317 1.00 94.88 91 PHE A O 1
ATOM 741 N N . ALA A 1 92 ? 8.132 3.289 3.408 1.00 95.81 92 ALA A N 1
ATOM 742 C CA . ALA A 1 92 ? 6.902 4.049 3.611 1.00 95.81 92 ALA A CA 1
ATOM 743 C C . ALA A 1 92 ? 6.102 3.534 4.818 1.00 95.81 92 ALA A C 1
ATOM 745 O O . ALA A 1 92 ? 5.743 4.322 5.691 1.00 95.81 92 ALA A O 1
ATOM 746 N N . ALA A 1 93 ? 5.901 2.217 4.901 1.00 96.94 93 ALA A N 1
ATOM 747 C CA . ALA A 1 93 ? 5.200 1.559 5.997 1.00 96.94 93 ALA A CA 1
ATOM 748 C C . ALA A 1 93 ? 5.886 1.803 7.349 1.00 96.94 93 ALA A C 1
ATOM 750 O O . ALA A 1 93 ? 5.218 2.185 8.307 1.00 96.94 93 ALA A O 1
ATOM 751 N N . LEU A 1 94 ? 7.216 1.663 7.403 1.00 95.19 94 LEU A N 1
ATOM 752 C CA . LEU A 1 94 ? 8.014 1.940 8.602 1.00 95.19 94 LEU A CA 1
ATOM 753 C C . LEU A 1 94 ? 7.878 3.400 9.039 1.00 95.19 94 LEU A C 1
ATOM 755 O O . LEU A 1 94 ? 7.704 3.672 10.217 1.00 95.19 94 LEU A O 1
ATOM 759 N N . THR A 1 95 ? 7.886 4.342 8.093 1.00 94.44 95 THR A N 1
ATOM 760 C CA . THR A 1 95 ? 7.743 5.776 8.404 1.00 94.44 95 THR A CA 1
ATOM 761 C C . THR A 1 95 ? 6.395 6.098 9.046 1.00 94.44 95 THR A C 1
ATOM 763 O O . THR A 1 95 ? 6.325 6.940 9.939 1.00 94.44 95 THR A O 1
ATOM 766 N N . VAL A 1 96 ? 5.320 5.455 8.584 1.00 95.38 96 VAL A N 1
ATOM 767 C CA . VAL A 1 96 ? 3.981 5.641 9.158 1.00 95.38 96 VAL A CA 1
ATOM 768 C C . VAL A 1 96 ? 3.872 4.926 10.502 1.00 95.38 96 VAL A C 1
ATOM 770 O O . VAL A 1 96 ? 3.400 5.529 11.459 1.00 95.38 96 VAL A O 1
ATOM 773 N N . GLU A 1 97 ? 4.379 3.698 10.613 1.00 95.00 97 GLU A N 1
ATOM 774 C CA . GLU A 1 97 ? 4.392 2.948 11.873 1.00 95.00 97 GLU A CA 1
ATOM 775 C C . GLU A 1 97 ? 5.171 3.670 12.982 1.00 95.00 97 GLU A C 1
ATOM 777 O O . GLU A 1 97 ? 4.661 3.806 14.089 1.00 95.00 97 GLU A O 1
ATOM 782 N N . GLU A 1 98 ? 6.360 4.205 12.687 1.00 93.06 98 GLU A N 1
ATOM 783 C CA . GLU A 1 98 ? 7.167 4.983 13.642 1.00 93.06 98 GLU A CA 1
ATOM 784 C C . GLU A 1 98 ? 6.406 6.207 14.188 1.00 93.06 98 GLU A C 1
ATOM 786 O O . GLU A 1 98 ? 6.697 6.693 15.281 1.00 93.06 98 GLU A O 1
ATOM 791 N N . SER A 1 99 ? 5.405 6.715 13.457 1.00 91.94 99 SER A N 1
ATOM 792 C CA . SER A 1 99 ? 4.573 7.825 13.929 1.00 91.94 99 SER A CA 1
ATOM 793 C C . SER A 1 99 ? 3.515 7.402 14.959 1.00 91.94 99 SER A C 1
ATOM 795 O O . SER A 1 99 ? 3.054 8.249 15.730 1.00 91.94 99 SER A O 1
ATOM 797 N N . PHE A 1 100 ? 3.157 6.113 15.027 1.00 90.88 100 PHE A N 1
ATOM 798 C CA . PHE A 1 100 ? 2.092 5.613 15.905 1.00 90.88 100 PHE A CA 1
ATOM 799 C C . PHE A 1 100 ? 2.457 5.746 17.380 1.00 90.88 100 PHE A C 1
ATOM 801 O O . PHE A 1 100 ? 1.617 6.180 18.171 1.00 90.88 100 PHE A O 1
ATOM 808 N N . ASP A 1 101 ? 3.717 5.466 17.725 1.00 81.38 101 ASP A N 1
ATOM 809 C CA . ASP A 1 101 ? 4.237 5.570 19.092 1.00 81.38 101 ASP A CA 1
ATOM 810 C C . ASP A 1 101 ? 4.073 6.989 19.648 1.00 81.38 101 ASP A C 1
ATOM 812 O O . ASP A 1 101 ? 3.685 7.183 20.799 1.00 81.38 101 ASP A O 1
ATOM 816 N N . SER A 1 102 ? 4.309 8.003 18.810 1.00 79.25 102 SER A N 1
ATOM 817 C CA . SER A 1 102 ? 4.181 9.408 19.211 1.00 79.25 102 SER A CA 1
ATOM 818 C C . SER A 1 102 ? 2.730 9.847 19.451 1.00 79.25 102 SER A C 1
ATOM 820 O O . SER A 1 102 ? 2.491 10.811 20.177 1.00 79.25 102 SER A O 1
ATOM 822 N N . GLY A 1 103 ? 1.769 9.150 18.837 1.00 73.19 103 GLY A N 1
ATOM 823 C CA . GLY A 1 103 ? 0.353 9.520 18.817 1.00 73.19 103 GLY A CA 1
ATOM 824 C C . GLY A 1 103 ? -0.574 8.575 19.582 1.00 73.19 103 GLY A C 1
ATOM 825 O O . GLY A 1 103 ? -1.778 8.816 19.586 1.00 73.19 103 GLY A O 1
ATOM 826 N N . ASN A 1 104 ? -0.042 7.523 20.219 1.00 83.06 104 ASN A N 1
ATOM 827 C CA . ASN A 1 104 ? -0.817 6.456 20.863 1.00 83.06 104 ASN A CA 1
ATOM 828 C C . ASN A 1 104 ? -1.837 5.794 19.907 1.00 83.06 104 ASN A C 1
ATOM 830 O O . ASN A 1 104 ? -2.976 5.514 20.287 1.00 83.06 104 ASN A O 1
ATOM 834 N N . TYR A 1 105 ? -1.428 5.573 18.652 1.00 88.81 105 TYR A N 1
ATOM 835 C CA . TYR A 1 105 ? -2.254 4.919 17.635 1.00 88.81 105 TYR A CA 1
ATOM 836 C C . TYR A 1 105 ? -2.064 3.401 17.642 1.00 88.81 105 TYR A C 1
ATOM 838 O O . TYR A 1 105 ? -0.950 2.906 17.775 1.00 88.81 105 TYR A O 1
ATOM 846 N N . SER A 1 106 ? -3.157 2.658 17.451 1.00 89.50 106 SER A N 1
ATOM 847 C CA . SER A 1 106 ? -3.160 1.179 17.415 1.00 89.50 106 SER A CA 1
ATOM 848 C C . SER A 1 106 ? -3.335 0.577 16.013 1.00 89.50 106 SER A C 1
ATOM 850 O O . SER A 1 106 ? -3.596 -0.620 15.880 1.00 89.50 106 SER A O 1
ATOM 852 N N . GLY A 1 107 ? -3.207 1.398 14.965 1.00 93.44 107 GLY A N 1
ATOM 853 C CA . GLY A 1 107 ? -3.291 0.945 13.577 1.00 93.44 107 GLY A CA 1
ATOM 854 C C . GLY A 1 107 ? -2.187 -0.054 13.206 1.00 93.44 107 GLY A C 1
ATOM 855 O O . GLY A 1 107 ? -1.227 -0.271 13.946 1.00 93.44 107 GLY A O 1
ATOM 856 N N . ARG A 1 108 ? -2.308 -0.670 12.028 1.00 96.81 108 ARG A N 1
ATOM 857 C CA . ARG A 1 108 ? -1.333 -1.642 11.506 1.00 96.81 108 ARG A CA 1
ATOM 858 C C . ARG A 1 108 ? -0.829 -1.232 10.129 1.00 96.81 108 ARG A C 1
ATOM 860 O O . ARG A 1 108 ? -1.611 -0.795 9.286 1.00 96.81 108 ARG A O 1
ATOM 867 N N . CYS A 1 109 ? 0.465 -1.429 9.897 1.00 98.12 109 CYS A N 1
ATOM 868 C CA . CYS A 1 109 ? 1.116 -1.185 8.614 1.00 98.12 109 CYS A CA 1
ATOM 869 C C . CYS A 1 109 ? 1.540 -2.504 7.963 1.00 98.12 109 CYS A C 1
ATOM 871 O O . CYS A 1 109 ? 2.145 -3.360 8.611 1.00 98.12 109 CYS A O 1
ATOM 873 N N . PHE A 1 110 ? 1.268 -2.633 6.667 1.00 98.75 110 PHE A N 1
ATOM 874 C CA . PHE A 1 110 ? 1.596 -3.805 5.863 1.00 98.75 110 PHE A CA 1
ATOM 875 C C . PHE A 1 110 ? 2.411 -3.391 4.640 1.00 98.75 110 PHE A C 1
ATOM 877 O O . PHE A 1 110 ? 2.082 -2.415 3.967 1.00 98.75 110 PHE A O 1
ATOM 884 N N . ASN A 1 111 ? 3.451 -4.149 4.318 1.00 98.75 111 ASN A N 1
ATOM 885 C CA . ASN A 1 111 ? 4.20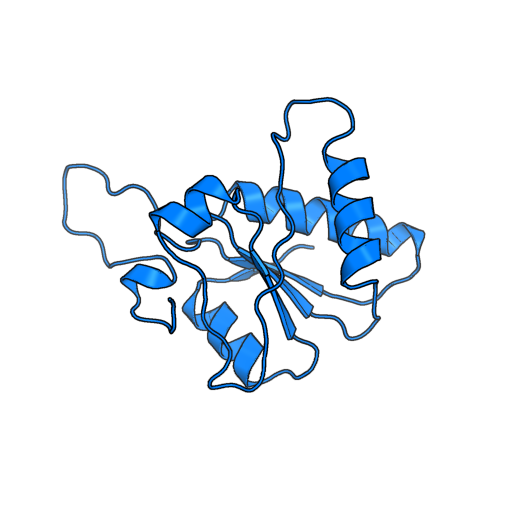9 -4.004 3.084 1.00 98.75 111 ASN A CA 1
ATOM 886 C C . ASN A 1 111 ? 3.826 -5.119 2.107 1.00 98.75 111 ASN A C 1
ATOM 888 O O . ASN A 1 111 ? 3.932 -6.294 2.451 1.00 98.75 111 ASN A O 1
ATOM 892 N N . VAL A 1 112 ? 3.449 -4.750 0.880 1.00 98.69 112 VAL A N 1
ATOM 893 C CA . VAL A 1 112 ? 3.269 -5.710 -0.217 1.00 98.69 112 VAL A CA 1
ATOM 894 C C . VAL A 1 112 ? 4.644 -6.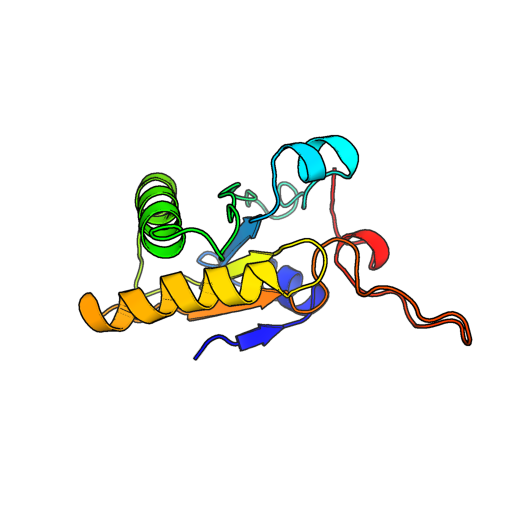098 -0.759 1.00 98.69 112 VAL A C 1
ATOM 896 O O . VAL A 1 112 ? 5.225 -5.375 -1.575 1.00 98.69 112 VAL A O 1
ATOM 899 N N . GLU A 1 113 ? 5.191 -7.210 -0.272 1.00 97.94 113 GLU A N 1
ATOM 900 C CA . GLU A 1 113 ? 6.607 -7.565 -0.437 1.00 97.94 113 GLU A CA 1
ATOM 901 C C . GLU A 1 113 ? 7.008 -7.874 -1.885 1.00 97.94 113 GLU A C 1
ATOM 903 O O . GLU A 1 113 ? 8.133 -7.587 -2.292 1.00 97.94 113 GLU A O 1
ATOM 908 N N . ASP A 1 114 ? 6.076 -8.380 -2.690 1.00 97.12 114 ASP A N 1
ATOM 909 C CA . ASP A 1 114 ? 6.280 -8.650 -4.113 1.00 97.12 114 ASP A CA 1
ATOM 910 C C . ASP A 1 114 ? 5.901 -7.461 -5.012 1.00 97.12 114 ASP A C 1
ATOM 912 O O . ASP A 1 114 ? 6.197 -7.450 -6.208 1.00 97.12 114 ASP A O 1
ATOM 916 N N . GLY A 1 115 ? 5.321 -6.406 -4.434 1.00 98.00 115 GLY A N 1
ATOM 917 C CA . GLY A 1 115 ? 4.966 -5.169 -5.120 1.00 98.00 115 GLY A CA 1
ATOM 918 C C . GLY A 1 115 ? 3.966 -5.337 -6.269 1.00 98.00 115 GLY A C 1
ATOM 919 O O . GLY A 1 115 ? 3.247 -6.322 -6.390 1.00 98.00 115 GLY A O 1
ATOM 920 N N . PHE A 1 116 ? 3.891 -4.329 -7.133 1.00 98.12 116 PHE A N 1
ATOM 921 C CA . PHE A 1 116 ? 2.960 -4.315 -8.258 1.00 98.12 116 PHE A CA 1
ATOM 922 C C . PHE A 1 116 ? 3.441 -5.162 -9.443 1.00 98.12 116 PHE A C 1
ATOM 924 O O . PHE A 1 116 ? 2.638 -5.842 -10.078 1.00 98.12 116 PHE A O 1
ATOM 931 N N . GLU A 1 117 ? 4.742 -5.126 -9.743 1.00 96.12 117 GLU A N 1
ATOM 932 C CA . GLU A 1 117 ? 5.334 -5.738 -10.944 1.00 96.12 117 GLU A CA 1
ATOM 933 C C . GLU A 1 117 ? 6.144 -7.007 -10.644 1.00 96.12 117 GLU A C 1
ATOM 935 O O . GLU A 1 117 ? 6.597 -7.661 -11.583 1.00 96.12 117 GLU A O 1
ATOM 940 N N . GLY A 1 118 ? 6.307 -7.379 -9.371 1.00 93.25 118 GLY A N 1
ATOM 941 C CA . GLY A 1 118 ? 7.082 -8.547 -8.962 1.00 93.25 118 GLY A CA 1
ATOM 942 C C . GLY A 1 118 ? 8.567 -8.254 -8.753 1.00 93.25 118 GLY A C 1
ATOM 943 O O . GLY A 1 118 ? 9.065 -7.144 -8.973 1.00 93.25 118 GLY A O 1
ATOM 944 N N . HIS A 1 119 ? 9.296 -9.281 -8.321 1.00 86.69 119 HIS A N 1
ATOM 945 C CA . HIS A 1 119 ? 10.756 -9.241 -8.244 1.00 86.69 119 HIS A CA 1
ATOM 946 C C . HIS A 1 119 ? 11.390 -9.382 -9.635 1.00 86.69 119 HIS A C 1
ATOM 948 O O . HIS A 1 119 ? 10.828 -10.021 -10.528 1.00 86.69 119 HIS A O 1
ATOM 954 N N . GLU A 1 120 ? 12.590 -8.824 -9.816 1.00 79.12 120 GLU A N 1
ATOM 955 C CA . GLU A 1 120 ? 13.373 -9.063 -11.032 1.00 79.12 120 GLU A CA 1
ATOM 956 C C . GLU A 1 120 ? 13.697 -10.560 -11.150 1.00 79.12 120 GLU A C 1
ATOM 958 O O . GLU A 1 120 ? 14.227 -11.174 -10.221 1.00 79.12 120 GLU A O 1
ATOM 963 N N . GLN A 1 121 ? 13.347 -11.164 -12.287 1.00 68.06 121 GLN A N 1
ATOM 964 C CA . GLN A 1 121 ? 13.630 -12.574 -12.539 1.00 68.06 121 GLN A CA 1
ATOM 965 C C . GLN A 1 121 ? 15.110 -12.742 -12.887 1.00 68.06 121 GLN A C 1
ATOM 967 O O . GLN A 1 121 ? 15.618 -12.094 -13.803 1.00 68.06 121 GLN A O 1
ATOM 972 N N . SER A 1 122 ? 15.807 -13.632 -12.181 1.00 66.69 122 SER A N 1
ATOM 973 C CA . SER A 1 122 ? 17.162 -14.022 -12.561 1.00 66.69 122 SER A CA 1
ATOM 974 C C . SER A 1 122 ? 17.139 -14.857 -13.846 1.00 66.69 122 SER A C 1
ATOM 976 O O . SER A 1 122 ? 16.290 -15.729 -14.039 1.00 66.69 122 SER A O 1
ATOM 978 N N . LEU A 1 123 ? 18.099 -14.603 -14.737 1.00 63.03 123 LEU A N 1
ATOM 979 C CA . LEU A 1 123 ? 18.340 -15.429 -15.920 1.00 63.03 123 LEU A CA 1
ATOM 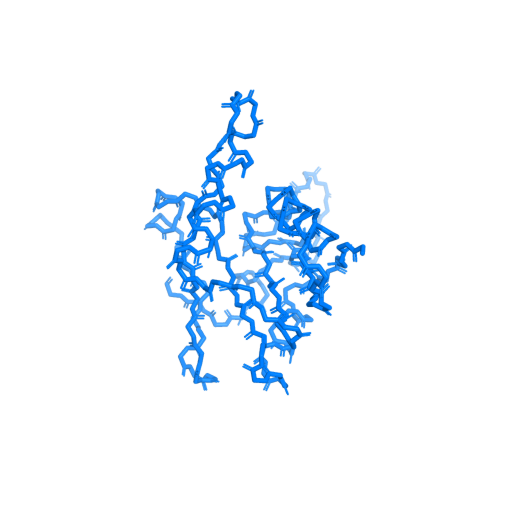980 C C . LEU A 1 123 ? 18.814 -16.813 -15.458 1.00 63.03 123 LEU A C 1
ATOM 982 O O . LEU A 1 123 ? 19.959 -16.967 -15.040 1.00 63.03 123 LEU A O 1
ATOM 986 N N . GLY A 1 124 ? 17.944 -17.820 -15.500 1.00 65.00 124 GLY A N 1
ATOM 987 C CA . GLY A 1 124 ? 18.363 -19.190 -15.198 1.00 65.00 124 GLY A CA 1
ATOM 988 C C . GLY A 1 124 ? 17.237 -20.206 -15.114 1.00 65.00 124 GLY A C 1
ATOM 989 O O . GLY A 1 124 ? 17.407 -21.311 -15.617 1.00 65.00 124 GLY A O 1
ATOM 990 N N . TYR A 1 125 ? 16.084 -19.843 -14.544 1.00 61.38 125 TYR A N 1
ATOM 991 C CA . TYR A 1 125 ? 14.945 -20.756 -14.410 1.00 61.38 125 TYR A CA 1
ATOM 992 C C . TYR A 1 125 ? 13.612 -19.999 -14.416 1.00 61.38 125 TYR A C 1
ATOM 994 O O . TYR A 1 125 ? 13.545 -18.897 -13.870 1.00 61.38 125 TYR A O 1
ATOM 1002 N N . PRO A 1 126 ? 12.543 -20.570 -15.004 1.00 67.50 126 PRO A N 1
ATOM 1003 C CA . PRO A 1 126 ? 11.211 -19.987 -14.917 1.00 67.50 126 PRO A CA 1
ATOM 1004 C C . PRO A 1 126 ? 10.770 -19.947 -13.452 1.00 67.50 126 PRO A C 1
ATOM 1006 O O . PRO A 1 126 ? 10.578 -20.986 -12.821 1.00 67.50 126 PRO A O 1
ATOM 1009 N N . GLN A 1 127 ? 10.614 -18.738 -12.919 1.00 72.25 127 GLN A N 1
ATOM 1010 C CA . GLN A 1 127 ? 10.073 -18.530 -11.584 1.00 72.25 127 GLN A CA 1
ATOM 1011 C C . GLN A 1 127 ? 8.558 -18.377 -11.647 1.00 72.25 127 GLN A C 1
ATOM 1013 O O . GLN A 1 127 ? 7.998 -17.910 -12.642 1.00 72.25 127 GLN A O 1
ATOM 1018 N N . LYS A 1 128 ? 7.879 -18.765 -10.562 1.00 83.25 128 LYS A N 1
ATOM 1019 C CA . LYS A 1 128 ? 6.453 -18.461 -10.413 1.00 83.25 128 LYS A CA 1
ATOM 1020 C C . LYS A 1 128 ? 6.257 -16.940 -10.499 1.00 83.25 128 LYS A C 1
ATOM 1022 O O . LYS A 1 128 ? 7.071 -16.204 -9.935 1.00 83.25 128 LYS A O 1
ATOM 1027 N N . PRO A 1 129 ? 5.204 -16.461 -11.184 1.00 88.19 129 PRO A N 1
ATOM 1028 C CA . PRO A 1 129 ? 4.926 -15.035 -11.246 1.00 88.19 129 PRO A CA 1
ATOM 1029 C C . PRO A 1 129 ? 4.692 -14.491 -9.835 1.00 88.19 129 PRO A C 1
ATOM 1031 O O . PRO A 1 129 ? 4.053 -15.140 -9.008 1.00 88.19 129 PRO A O 1
ATOM 1034 N N . THR A 1 130 ? 5.215 -13.297 -9.580 1.00 93.75 130 THR A N 1
ATOM 1035 C CA . THR A 1 130 ? 5.024 -12.538 -8.339 1.00 93.75 130 THR A CA 1
ATOM 1036 C C . THR A 1 130 ? 4.554 -11.131 -8.679 1.00 93.75 130 THR A C 1
ATOM 1038 O O . THR A 1 130 ? 4.741 -10.668 -9.811 1.00 93.75 130 THR A O 1
ATOM 1041 N N . GLY A 1 131 ? 3.948 -10.457 -7.707 1.00 96.38 131 GLY A N 1
ATOM 1042 C CA . GLY A 1 131 ? 3.469 -9.093 -7.839 1.00 96.38 131 GLY A CA 1
ATOM 1043 C C . GLY A 1 131 ? 2.056 -8.987 -8.400 1.00 96.38 131 GLY A C 1
ATOM 1044 O O . GLY A 1 131 ? 1.606 -9.803 -9.211 1.00 96.38 131 GLY A O 1
ATOM 1045 N N . TRP A 1 132 ? 1.357 -7.948 -7.958 1.00 98.50 132 TRP A N 1
ATOM 1046 C CA . TRP A 1 132 ? -0.072 -7.725 -8.172 1.00 98.50 132 TRP A CA 1
ATOM 1047 C C . TRP A 1 132 ? -0.524 -7.943 -9.618 1.00 98.50 132 TRP A C 1
ATOM 1049 O O . TRP A 1 132 ? -1.454 -8.709 -9.885 1.00 98.50 132 TRP A O 1
ATOM 1059 N N . LYS A 1 133 ? 0.175 -7.308 -10.564 1.00 97.19 133 LYS A N 1
ATOM 1060 C CA . LYS A 1 133 ? -0.131 -7.362 -11.994 1.00 97.19 133 LYS A CA 1
ATOM 1061 C C . LYS A 1 133 ? 0.062 -8.763 -12.571 1.00 97.19 133 LYS A C 1
ATOM 1063 O O . LYS A 1 133 ? -0.822 -9.269 -13.260 1.00 97.19 133 LYS A O 1
ATOM 1068 N N . ASN A 1 134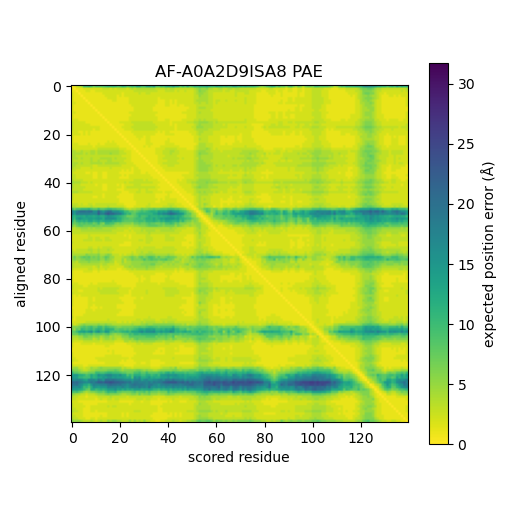 ? 1.193 -9.408 -12.282 1.00 95.19 134 ASN A N 1
ATOM 1069 C CA . ASN A 1 134 ? 1.522 -10.719 -12.857 1.00 95.19 134 ASN A CA 1
ATOM 1070 C C . ASN A 1 134 ? 0.711 -11.856 -12.227 1.00 95.19 134 ASN A C 1
ATOM 1072 O O . ASN A 1 134 ? 0.529 -12.902 -12.845 1.00 95.19 134 ASN A O 1
ATOM 1076 N N . LEU A 1 135 ? 0.213 -11.652 -11.005 1.00 96.06 135 LEU A N 1
ATOM 1077 C CA . LEU A 1 135 ? -0.703 -12.567 -10.327 1.00 96.06 135 LEU A CA 1
ATOM 1078 C C . LEU A 1 135 ? -2.156 -12.436 -10.814 1.00 96.06 135 LEU A C 1
ATOM 1080 O O . LEU A 1 135 ? -3.017 -13.180 -10.339 1.00 96.06 135 LEU A O 1
ATOM 1084 N N . GLY A 1 136 ? -2.433 -11.525 -11.755 1.00 96.56 136 GLY A N 1
ATOM 1085 C CA . GLY A 1 136 ? -3.753 -11.338 -12.360 1.00 96.56 136 GLY A CA 1
ATOM 1086 C C . GLY A 1 136 ? -4.774 -10.662 -11.444 1.00 96.56 136 GLY A C 1
ATOM 1087 O O . GLY A 1 136 ? -5.975 -10.787 -11.681 1.00 96.56 136 GLY A O 1
ATOM 1088 N N . LEU A 1 137 ? -4.323 -9.972 -10.391 1.00 98.19 137 LEU A N 1
ATOM 1089 C CA . LEU A 1 137 ? -5.210 -9.195 -9.523 1.00 98.19 137 LEU A CA 1
ATOM 1090 C C . LEU A 1 137 ? -5.731 -7.953 -10.268 1.00 98.19 137 LEU A C 1
ATOM 1092 O O . LEU A 1 137 ? -5.057 -7.485 -11.178 1.00 98.19 137 LEU A O 1
ATOM 1096 N N . PRO A 1 138 ? -6.900 -7.389 -9.915 1.00 98.12 138 PRO A N 1
ATOM 1097 C CA . PRO A 1 138 ? -7.479 -6.252 -10.637 1.00 98.12 138 PRO A CA 1
ATOM 1098 C C . PRO A 1 138 ? -6.546 -5.030 -10.723 1.00 98.12 138 PRO A C 1
ATOM 1100 O O . PRO A 1 138 ? -6.063 -4.534 -9.703 1.00 98.12 138 PRO A O 1
ATOM 1103 N N . TRP A 1 139 ? -6.304 -4.528 -11.935 1.00 98.00 139 TRP A N 1
ATOM 1104 C CA . TRP A 1 139 ? -5.500 -3.331 -12.205 1.00 98.00 139 TRP A CA 1
ATOM 1105 C C . TRP A 1 139 ? -5.966 -2.637 -13.494 1.00 98.00 139 TRP A C 1
ATOM 1107 O O . TRP A 1 139 ? -6.656 -3.259 -14.308 1.00 98.00 139 TRP A O 1
ATOM 1117 N N . LYS A 1 140 ? -5.605 -1.362 -13.668 1.00 95.31 140 LYS A N 1
ATOM 1118 C CA . LYS A 1 140 ? -5.927 -0.538 -14.846 1.00 95.31 140 LYS A CA 1
ATOM 1119 C C . LYS A 1 140 ? -4.799 0.409 -15.222 1.00 95.31 140 LYS A C 1
ATOM 1121 O O . LYS A 1 140 ? -4.016 0.756 -14.310 1.00 95.31 140 LYS A O 1
#

Radius of gyration: 14.61 Å; Cα contacts (8 Å, |Δi|>4): 271; chains: 1; bounding box: 34×36×39 Å

Foldseek 3Di:
DAAEDALVVLVVCLLPDPQEAAEEQEDPVCCVVPWDADCVVSVYDYHYQHQDDPVDPCSLVNSVVSCCVPPNAALAHEYEYAYQAQDSSVVSQVSNVVVCVVVVHNYHHYTNRLHAQGDDDDPDDDDDGGHCVRVPHHTD

Solvent-accessible surface area (backbone atoms only — not comparable to full-atom values): 7672 Å² total; per-residue (Å²): 129,71,41,77,37,44,39,67,56,50,51,52,45,47,72,75,33,90,50,38,44,45,34,38,26,46,49,70,67,55,39,74,73,74,38,46,71,45,36,63,93,71,78,43,69,61,42,80,56,56,68,61,63,83,84,47,88,61,31,63,59,52,42,50,50,58,45,48,75,77,71,50,90,45,56,74,29,30,45,33,20,29,16,57,44,16,64,68,10,38,58,52,25,47,52,53,50,66,49,25,74,81,67,77,48,64,44,46,33,26,18,22,48,26,8,39,69,15,67,88,79,66,94,86,63,94,70,82,74,40,12,30,58,64,65,68,49,62,60,84

Sequence (140 aa):
MVENINSKEAFDLLQKDEHAILIDVRTKKEQLAVGVPDLHKIGKETYIIEWKNSILPGSRKRFLNDFNENLGLSNEGKYIFICRSGIRSNFAALTVEESFDSGNYSGRCFNVEDGFEGHEQSLGYPQKPTGWKNLGLPWK